Protein AF-A0A6P7H856-F1 (afdb_monomer)

pLDDT: mean 77.01, std 14.19, range [43.59, 94.56]

Solvent-accessible surface area (backbone atoms only — not comparable to full-atom values): 6295 Å² total; per-residue (Å²): 134,87,60,74,32,75,46,77,75,47,101,43,32,33,42,37,33,73,54,85,74,89,68,65,70,53,96,90,39,67,83,61,91,71,96,64,56,76,42,80,40,78,39,60,65,75,58,56,65,73,58,55,51,56,57,42,51,58,44,44,74,73,66,29,34,31,41,38,34,54,42,57,60,74,77,72,75,56,78,91,76,77,84,68,73,68,64,68,55,60,62,61,58,60,66,75,74,74,120

Organism: NCBI:txid50390

Foldseek 3Di:
DFDWDWDDLDPFKIKIASDDDPFDQDPNDTPDDDPFAEAEAEDPAPPDPVVSVVVQVVVNVVRYIYIYGHDHPVVVPDDPDDDPPPVVVVVVVVVVVPD

Structure (mmCIF, N/CA/C/O backbone):
data_AF-A0A6P7H856-F1
#
_entry.id   AF-A0A6P7H856-F1
#
loop_
_atom_site.group_PDB
_atom_site.id
_atom_site.type_symbol
_atom_site.label_atom_id
_atom_site.label_alt_id
_atom_site.label_comp_id
_atom_site.label_asym_id
_atom_site.label_entity_id
_atom_site.label_seq_id
_atom_site.pdbx_PDB_ins_code
_atom_site.Cartn_x
_atom_site.Cartn_y
_atom_site.Cartn_z
_atom_site.occupancy
_atom_site.B_iso_or_equiv
_atom_site.auth_seq_id
_atom_site.auth_comp_id
_atom_site.auth_asym_id
_atom_site.auth_atom_id
_atom_site.pdbx_PDB_model_num
ATOM 1 N N . MET A 1 1 ? -12.313 19.592 4.265 1.00 47.06 1 MET A N 1
ATOM 2 C CA . MET A 1 1 ? -10.917 19.145 4.058 1.00 47.06 1 MET A CA 1
ATOM 3 C C . MET A 1 1 ? -10.866 17.664 4.421 1.00 47.06 1 MET A C 1
ATOM 5 O O . MET A 1 1 ? -11.213 17.342 5.548 1.00 47.06 1 MET A O 1
ATOM 9 N N . ARG A 1 2 ? -10.612 16.753 3.469 1.00 57.56 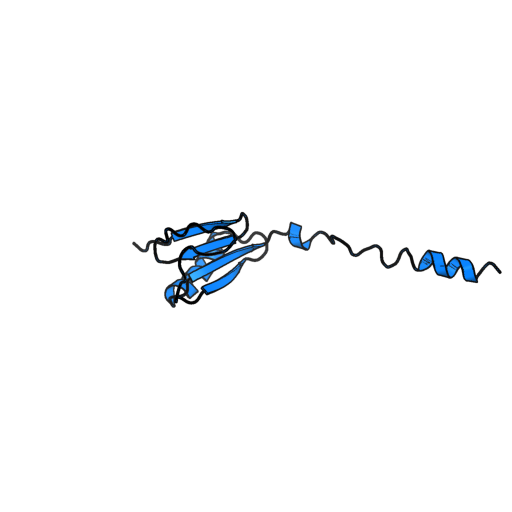2 ARG A N 1
ATOM 10 C CA . ARG A 1 2 ? -10.543 15.304 3.760 1.00 57.56 2 ARG A CA 1
ATOM 11 C C . ARG A 1 2 ? -9.192 14.987 4.405 1.00 57.56 2 ARG A C 1
ATOM 13 O O . ARG A 1 2 ? -8.170 15.431 3.892 1.00 57.56 2 ARG A O 1
ATOM 20 N N . PHE A 1 3 ? -9.198 14.235 5.503 1.00 69.56 3 PHE A N 1
ATOM 21 C CA . PHE A 1 3 ? -7.982 13.758 6.158 1.00 69.56 3 PHE A CA 1
ATOM 22 C C . PHE A 1 3 ? -7.655 12.359 5.636 1.00 69.56 3 PHE A C 1
ATOM 24 O O . PHE A 1 3 ? -8.371 11.412 5.928 1.00 69.56 3 PHE A O 1
ATOM 31 N N . ILE A 1 4 ? -6.586 12.238 4.851 1.00 81.69 4 ILE A N 1
ATOM 32 C CA . ILE A 1 4 ? -6.001 10.939 4.507 1.00 81.69 4 ILE A CA 1
ATOM 33 C C . ILE A 1 4 ? -4.882 10.690 5.511 1.00 81.69 4 ILE A C 1
ATOM 35 O O . ILE A 1 4 ? -3.978 11.518 5.648 1.00 81.69 4 ILE A O 1
ATOM 39 N N . SER A 1 5 ? -4.949 9.569 6.221 1.00 87.56 5 SER A N 1
ATOM 40 C CA . SER A 1 5 ? -3.854 9.100 7.058 1.00 87.56 5 SER A CA 1
ATOM 41 C C . SER A 1 5 ? -3.005 8.099 6.283 1.00 87.56 5 SER A C 1
ATOM 43 O O . SER A 1 5 ? -3.490 7.336 5.444 1.00 87.56 5 SER A O 1
ATOM 45 N N . THR A 1 6 ? -1.700 8.134 6.524 1.00 88.38 6 THR A N 1
ATOM 46 C CA . THR A 1 6 ? -0.762 7.170 5.955 1.00 88.38 6 THR A CA 1
ATOM 47 C C . THR A 1 6 ? 0.168 6.699 7.054 1.00 88.38 6 THR A C 1
ATOM 49 O O . THR A 1 6 ? 0.766 7.516 7.752 1.00 8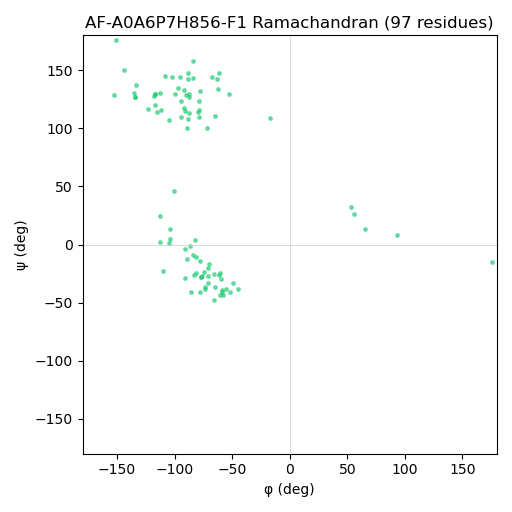8.38 6 THR A O 1
ATOM 52 N N . ILE A 1 7 ? 0.263 5.383 7.205 1.00 88.62 7 ILE A N 1
ATOM 53 C CA . ILE A 1 7 ? 1.123 4.713 8.177 1.00 88.62 7 ILE A CA 1
ATOM 54 C C . ILE A 1 7 ? 2.134 3.895 7.384 1.00 88.62 7 ILE A C 1
ATOM 56 O O . ILE A 1 7 ? 1.757 3.021 6.604 1.00 88.62 7 ILE A O 1
ATOM 60 N N . GLU A 1 8 ? 3.421 4.181 7.555 1.00 87.75 8 GLU A N 1
ATOM 61 C CA . GLU A 1 8 ? 4.480 3.361 6.970 1.00 87.75 8 GLU A CA 1
ATOM 62 C C . GLU A 1 8 ? 4.662 2.106 7.833 1.00 87.75 8 GLU A C 1
ATOM 64 O O . GLU A 1 8 ? 4.997 2.190 9.011 1.00 87.75 8 GLU A O 1
ATOM 69 N N . VAL A 1 9 ? 4.385 0.941 7.245 1.00 86.19 9 VAL A N 1
ATOM 70 C CA . VAL A 1 9 ? 4.520 -0.370 7.900 1.00 86.19 9 VAL A CA 1
ATOM 71 C C . VAL A 1 9 ? 5.953 -0.878 7.761 1.00 86.19 9 VAL A C 1
ATOM 73 O O . VAL A 1 9 ? 6.532 -1.427 8.692 1.00 86.19 9 VAL A O 1
ATOM 76 N N . SER A 1 10 ? 6.536 -0.688 6.578 1.00 85.12 10 SER A N 1
ATOM 77 C CA . SER A 1 10 ? 7.941 -0.957 6.284 1.00 85.12 10 SER A CA 1
ATOM 78 C C . SER A 1 10 ? 8.425 -0.010 5.186 1.00 85.12 10 SER A C 1
ATOM 80 O O . SER A 1 10 ? 7.634 0.719 4.590 1.00 85.12 10 SER A O 1
ATOM 82 N N . LYS A 1 11 ? 9.720 -0.063 4.847 1.00 83.44 11 LYS A N 1
ATOM 83 C CA . LYS A 1 11 ? 10.316 0.748 3.767 1.00 83.44 11 LYS A CA 1
ATOM 84 C C . LYS A 1 11 ? 9.531 0.679 2.447 1.00 83.44 11 LYS A C 1
ATOM 86 O O . LYS A 1 11 ? 9.486 1.654 1.701 1.00 83.44 11 LYS A O 1
ATOM 91 N N . ASN A 1 12 ? 8.923 -0.473 2.169 1.00 86.75 12 ASN A N 1
ATOM 92 C CA . ASN A 1 12 ? 8.240 -0.761 0.913 1.00 86.75 12 ASN A CA 1
ATOM 93 C C . ASN A 1 12 ? 6.721 -0.914 1.080 1.00 86.75 12 ASN A C 1
ATOM 95 O O . ASN A 1 12 ? 6.051 -1.222 0.102 1.00 86.75 12 ASN A O 1
ATOM 99 N N . ILE A 1 13 ? 6.165 -0.739 2.284 1.00 89.56 13 ILE A N 1
ATOM 100 C CA . ILE A 1 13 ? 4.749 -1.009 2.570 1.00 89.56 13 ILE A CA 1
ATOM 101 C C . ILE A 1 13 ? 4.156 0.150 3.372 1.00 89.56 13 ILE A C 1
ATOM 103 O O . ILE A 1 13 ? 4.662 0.506 4.435 1.00 89.56 13 ILE A O 1
ATOM 107 N N . SER A 1 14 ? 3.050 0.709 2.889 1.00 90.75 14 SER A N 1
ATOM 108 C CA . SER A 1 14 ? 2.332 1.813 3.532 1.00 90.75 14 SER A CA 1
ATOM 109 C C . SER A 1 14 ? 0.829 1.556 3.542 1.00 90.75 14 SER A C 1
ATOM 111 O O . SER A 1 14 ? 0.254 1.274 2.492 1.00 90.75 14 SER A O 1
ATOM 113 N N . LEU A 1 15 ? 0.190 1.710 4.697 1.00 90.94 15 LEU A N 1
ATOM 114 C CA . LEU A 1 15 ? -1.260 1.657 4.851 1.00 90.94 15 LEU A CA 1
ATOM 115 C C . LEU A 1 15 ? -1.850 3.060 4.679 1.00 90.94 15 LEU A C 1
ATOM 117 O O . LEU A 1 15 ? -1.416 4.000 5.343 1.00 90.94 15 LEU A O 1
ATOM 121 N N . ILE A 1 16 ? -2.848 3.194 3.813 1.00 91.88 16 ILE A N 1
ATOM 122 C CA . ILE A 1 16 ? -3.549 4.440 3.506 1.00 91.88 16 ILE A CA 1
ATOM 123 C C . ILE A 1 16 ? -5.014 4.277 3.921 1.00 91.88 16 ILE A C 1
ATOM 125 O O . ILE A 1 16 ? -5.655 3.289 3.558 1.00 91.88 16 ILE A O 1
ATOM 129 N N . SER A 1 17 ? -5.532 5.244 4.681 1.00 90.38 17 SER A N 1
ATOM 130 C CA . SER A 1 17 ? -6.878 5.207 5.266 1.00 90.38 17 SER A CA 1
ATOM 131 C C . SER A 1 17 ? -7.519 6.599 5.287 1.00 90.38 17 SER A C 1
ATOM 133 O O . SER A 1 17 ? -6.831 7.612 5.424 1.00 90.38 17 SER A O 1
ATOM 135 N N . ASN A 1 18 ? -8.851 6.654 5.195 1.00 89.19 18 ASN A N 1
ATOM 136 C CA . ASN A 1 18 ? -9.642 7.887 5.363 1.00 89.19 18 ASN A CA 1
ATOM 137 C C . ASN A 1 18 ? -9.832 8.289 6.833 1.00 89.19 18 ASN A C 1
ATOM 139 O O . ASN A 1 18 ? -10.261 9.400 7.137 1.00 89.19 18 ASN A O 1
ATOM 143 N N . GLU A 1 19 ? -9.535 7.378 7.749 1.00 85.94 19 GLU A N 1
ATOM 144 C CA . GLU A 1 19 ? -9.612 7.602 9.186 1.00 85.94 19 GLU A CA 1
ATOM 145 C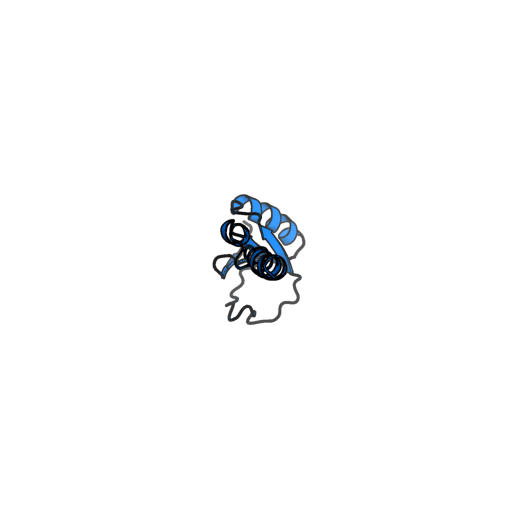 C . GLU A 1 19 ? -8.203 7.690 9.753 1.00 85.94 19 GLU A C 1
ATOM 147 O O . GLU A 1 19 ? -7.292 6.992 9.290 1.00 85.94 19 GLU A O 1
ATOM 152 N N . LYS A 1 20 ? -8.012 8.533 10.771 1.00 77.62 20 LYS A N 1
ATOM 153 C CA . LYS A 1 20 ? -6.750 8.588 11.504 1.00 77.62 20 LYS A CA 1
ATOM 154 C C . LYS A 1 20 ? -6.635 7.332 12.356 1.00 77.62 20 LYS A C 1
ATOM 156 O O . LYS A 1 20 ? -7.221 7.244 13.428 1.00 77.62 20 LYS A O 1
ATOM 161 N N . LYS A 1 21 ? -5.859 6.374 11.870 1.00 72.88 21 L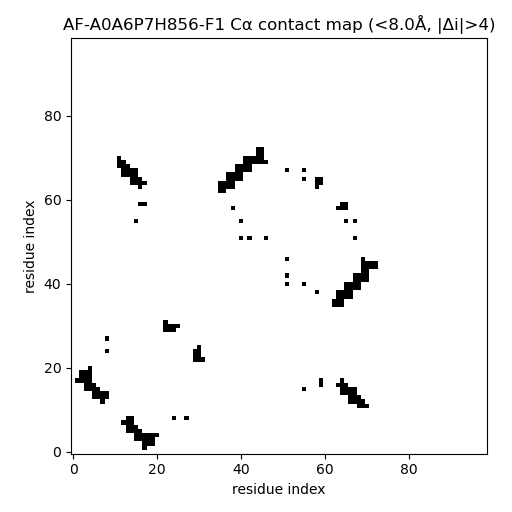YS A N 1
ATOM 162 C CA . LYS A 1 21 ? -5.574 5.153 12.606 1.00 72.88 21 LYS A CA 1
ATOM 163 C C . LYS A 1 21 ? -4.371 5.355 13.508 1.00 72.88 21 LYS A C 1
ATOM 165 O O . LYS A 1 21 ? -3.328 5.820 13.058 1.00 72.88 21 LYS A O 1
ATOM 170 N N . ASN A 1 22 ? -4.520 5.004 14.778 1.00 66.50 22 ASN A N 1
ATOM 171 C CA . ASN A 1 22 ? -3.415 4.938 15.731 1.00 66.50 22 ASN A CA 1
ATOM 172 C C . ASN A 1 22 ? -2.975 3.476 15.898 1.00 66.50 22 ASN A C 1
ATOM 174 O O . ASN A 1 22 ? -2.854 2.957 17.000 1.00 66.50 22 ASN A O 1
ATOM 178 N N . CYS A 1 23 ? -2.832 2.776 14.771 1.00 63.94 23 CYS A N 1
ATOM 179 C CA . CYS A 1 23 ? -2.465 1.369 14.761 1.00 63.94 23 CYS A CA 1
ATOM 180 C C . CYS A 1 23 ? -0.943 1.277 14.771 1.00 63.94 23 CYS A C 1
ATOM 182 O O . CYS A 1 23 ? -0.282 1.652 13.799 1.00 63.94 23 CYS A O 1
ATOM 184 N N . LYS A 1 24 ? -0.383 0.767 15.865 1.00 66.44 24 LYS A N 1
ATOM 185 C CA . LYS A 1 24 ? 1.016 0.356 15.892 1.00 66.44 24 LYS A CA 1
ATOM 186 C C . LYS A 1 24 ? 1.095 -1.009 15.216 1.00 66.44 24 LYS A C 1
ATOM 188 O O . LYS A 1 24 ? 0.588 -1.983 15.759 1.00 66.44 24 LYS A O 1
ATOM 193 N N . VAL A 1 25 ? 1.689 -1.070 14.027 1.00 68.38 25 VAL A N 1
ATOM 194 C CA . VAL A 1 25 ? 1.914 -2.351 13.348 1.00 68.38 25 VAL A CA 1
ATOM 195 C C . VAL A 1 25 ? 3.143 -3.003 13.968 1.00 68.38 25 VAL A C 1
ATOM 197 O O . VAL A 1 25 ? 4.248 -2.469 13.871 1.00 68.38 25 VAL A O 1
ATOM 200 N N . ILE A 1 26 ? 2.942 -4.131 14.643 1.00 71.06 26 ILE A N 1
ATOM 201 C CA . ILE A 1 26 ? 4.009 -4.948 15.231 1.00 71.06 26 ILE A CA 1
ATOM 202 C C . ILE A 1 26 ? 3.934 -6.295 14.520 1.00 71.06 26 ILE A C 1
ATOM 204 O O . ILE A 1 26 ? 2.860 -6.870 14.427 1.00 71.06 26 ILE A O 1
ATOM 208 N N . ASN A 1 27 ? 5.047 -6.781 13.966 1.00 74.81 27 ASN A N 1
ATOM 209 C CA . ASN A 1 27 ? 5.106 -8.082 13.281 1.00 74.81 27 ASN A CA 1
ATOM 210 C C . ASN A 1 27 ? 4.053 -8.291 12.166 1.00 74.81 27 ASN A C 1
ATOM 212 O O . ASN A 1 27 ? 3.629 -9.414 11.935 1.00 74.81 27 ASN A O 1
ATOM 216 N N . PHE A 1 28 ? 3.654 -7.228 11.454 1.00 72.69 28 PHE A N 1
ATOM 217 C CA . PHE A 1 28 ? 2.587 -7.246 10.432 1.00 72.69 28 PHE A CA 1
ATOM 218 C C . PHE A 1 28 ? 1.172 -7.548 10.951 1.00 72.69 28 PHE A C 1
ATOM 220 O O . PHE A 1 28 ? 0.259 -7.741 10.152 1.00 72.69 28 PHE A O 1
ATOM 227 N N . GLU A 1 29 ? 0.965 -7.491 12.263 1.00 74.06 29 GLU A N 1
ATOM 228 C CA . GLU A 1 29 ? -0.346 -7.606 12.893 1.00 74.06 29 GLU A CA 1
ATOM 229 C C . GLU A 1 29 ? -0.862 -6.225 13.318 1.00 74.06 29 GLU A C 1
ATOM 231 O O . GLU A 1 29 ? -0.099 -5.337 13.724 1.00 74.06 29 GLU A O 1
ATOM 236 N N . LEU A 1 30 ? -2.177 -6.026 13.193 1.00 72.81 30 LEU A N 1
ATOM 237 C CA . LEU A 1 30 ? -2.855 -4.872 13.775 1.00 72.81 30 LEU A CA 1
ATOM 238 C C . LEU A 1 30 ? -3.174 -5.179 15.241 1.00 72.81 30 LEU A C 1
ATOM 240 O O . LEU A 1 30 ? -3.556 -6.294 15.576 1.00 72.81 30 LEU A O 1
ATOM 244 N N . SER A 1 31 ? -3.066 -4.166 16.102 1.00 73.69 31 SER A N 1
ATOM 245 C CA . SER A 1 31 ? -3.419 -4.278 17.523 1.00 73.69 31 SER A CA 1
ATOM 246 C C . SER A 1 31 ? -4.890 -4.628 17.756 1.00 73.69 31 SER A C 1
ATOM 248 O O . SER A 1 31 ? -5.228 -5.195 18.788 1.00 73.69 31 SER A O 1
ATOM 250 N N . GLU A 1 32 ? -5.755 -4.271 16.808 1.00 78.44 32 GLU A N 1
ATOM 251 C CA . GLU A 1 32 ? -7.189 -4.527 16.854 1.00 78.44 32 GLU A CA 1
ATOM 252 C C . GLU A 1 32 ? -7.644 -5.099 15.505 1.00 78.44 32 GLU A C 1
ATOM 254 O O . GLU A 1 32 ? -7.209 -4.600 14.456 1.00 78.44 32 GLU A O 1
ATOM 259 N N . PRO A 1 33 ? -8.504 -6.134 15.507 1.00 75.56 33 PRO A N 1
ATOM 260 C CA . PRO A 1 33 ? -9.093 -6.650 14.283 1.00 75.56 33 PRO A CA 1
ATOM 261 C C . PRO A 1 33 ? -9.962 -5.572 13.637 1.00 75.56 33 PRO A C 1
ATOM 263 O O . PRO A 1 33 ? -10.641 -4.799 14.313 1.00 75.56 33 PRO A O 1
ATOM 266 N N . GLN A 1 34 ? -9.931 -5.516 12.310 1.00 79.44 34 GLN A N 1
ATOM 267 C CA . GLN A 1 34 ? -10.750 -4.589 11.549 1.00 79.44 34 GLN A CA 1
ATOM 268 C C . GLN A 1 34 ? -11.735 -5.320 10.656 1.00 79.44 34 GLN A C 1
ATOM 270 O O . GLN A 1 34 ? -11.335 -6.118 9.815 1.00 79.44 34 GLN A O 1
ATOM 275 N N . ASP A 1 35 ? -13.000 -4.921 10.755 1.00 84.19 35 ASP A N 1
ATOM 276 C CA . ASP A 1 35 ? -14.086 -5.428 9.908 1.00 84.19 35 ASP A CA 1
ATOM 277 C C . ASP A 1 35 ? -14.155 -4.736 8.536 1.00 84.19 35 ASP A C 1
ATOM 279 O O . ASP A 1 35 ? -15.060 -4.984 7.738 1.00 84.19 35 ASP A O 1
ATOM 283 N N . LYS A 1 36 ? -13.204 -3.842 8.240 1.00 85.62 36 LYS A N 1
ATOM 284 C CA . LYS A 1 36 ? -13.175 -3.090 6.986 1.00 85.62 36 LYS A CA 1
ATOM 285 C C . LYS A 1 36 ? -12.349 -3.830 5.930 1.00 85.62 36 LYS A C 1
ATOM 287 O O . LYS A 1 36 ? -11.227 -4.245 6.225 1.00 85.62 36 LYS A O 1
ATOM 292 N N . PRO A 1 37 ? -12.844 -3.969 4.689 1.00 90.88 37 PRO A N 1
ATOM 293 C CA . PRO A 1 37 ? -12.102 -4.667 3.651 1.00 90.88 37 PRO A CA 1
ATOM 294 C C . PRO A 1 37 ? -10.833 -3.898 3.243 1.00 90.88 37 PRO A C 1
ATOM 296 O O . PRO A 1 37 ? -10.809 -2.663 3.185 1.00 90.88 37 PRO A O 1
ATOM 299 N N . LEU A 1 38 ? -9.777 -4.653 2.933 1.00 91.31 38 LEU A N 1
ATOM 300 C CA . LEU A 1 38 ? -8.449 -4.140 2.596 1.00 91.31 38 LEU A CA 1
ATOM 301 C C . LEU A 1 38 ? -8.111 -4.428 1.130 1.00 91.31 38 LEU A C 1
ATOM 303 O O . LEU A 1 38 ? -8.193 -5.565 0.671 1.00 91.31 38 LEU A O 1
ATOM 307 N N . VAL A 1 39 ? -7.669 -3.403 0.408 1.00 94.56 39 VAL A N 1
ATOM 308 C CA . VAL A 1 39 ? -7.153 -3.507 -0.959 1.00 94.56 39 VAL A CA 1
ATOM 309 C C . VAL A 1 39 ? -5.632 -3.510 -0.928 1.00 94.56 39 VAL A C 1
ATOM 311 O O . VAL A 1 39 ? -5.012 -2.614 -0.359 1.00 94.56 39 VAL A O 1
ATOM 314 N N . VAL A 1 40 ? -5.018 -4.484 -1.596 1.00 93.88 40 VAL A N 1
ATOM 315 C CA . VAL A 1 40 ? -3.569 -4.506 -1.817 1.00 93.88 40 VAL A CA 1
ATOM 316 C C . VAL A 1 40 ? -3.258 -3.810 -3.138 1.00 93.88 40 VAL A C 1
ATOM 318 O O . VAL A 1 40 ? -3.639 -4.285 -4.207 1.00 93.88 40 VAL A O 1
ATOM 321 N N . LEU A 1 41 ? -2.556 -2.681 -3.069 1.00 93.31 41 LEU A N 1
ATOM 322 C CA . LEU A 1 41 ? -2.128 -1.913 -4.234 1.00 93.31 41 LEU A CA 1
ATOM 323 C C . LEU A 1 41 ? -0.634 -2.126 -4.470 1.00 93.31 41 LEU A C 1
ATOM 325 O O . LEU A 1 41 ? 0.201 -1.596 -3.742 1.00 93.31 41 LEU A O 1
ATOM 329 N N . ILE A 1 42 ? -0.288 -2.879 -5.509 1.00 90.38 42 ILE A N 1
ATOM 330 C CA . ILE A 1 42 ? 1.109 -3.091 -5.892 1.00 90.38 42 ILE A CA 1
ATOM 331 C C . ILE A 1 42 ? 1.515 -1.978 -6.856 1.00 90.38 42 ILE A C 1
ATOM 333 O O . ILE A 1 42 ? 1.090 -1.932 -8.010 1.00 90.38 42 ILE A O 1
ATOM 337 N N . SER A 1 43 ? 2.338 -1.059 -6.366 1.00 87.94 43 SER A N 1
ATOM 338 C CA . SER A 1 43 ? 2.902 0.023 -7.160 1.00 87.94 43 SER A CA 1
ATOM 339 C C . SER A 1 43 ? 4.067 -0.497 -7.999 1.00 87.94 43 SER A C 1
ATOM 341 O O . SER A 1 43 ? 5.045 -1.034 -7.473 1.00 87.94 43 SER A O 1
ATOM 343 N N . TRP A 1 44 ? 3.963 -0.311 -9.317 1.00 79.31 44 TRP A N 1
ATOM 344 C CA . TRP A 1 44 ? 5.013 -0.692 -10.258 1.00 79.31 44 TRP A CA 1
ATOM 345 C C . TRP A 1 44 ? 6.309 0.076 -9.981 1.00 79.31 44 TRP A C 1
ATOM 347 O O . TRP A 1 44 ? 6.277 1.224 -9.548 1.00 79.31 44 TRP A O 1
ATOM 357 N N . LEU A 1 45 ? 7.437 -0.576 -10.240 1.00 75.69 45 LEU A N 1
ATOM 358 C CA . LEU A 1 45 ? 8.816 -0.097 -10.112 1.00 75.69 45 LEU A CA 1
ATOM 359 C C . LEU A 1 45 ? 8.999 1.428 -10.015 1.00 75.69 45 LEU A C 1
ATOM 361 O O . LEU A 1 45 ? 8.862 2.142 -11.006 1.00 75.69 45 LEU A O 1
ATOM 365 N N . LEU A 1 46 ? 9.370 1.919 -8.824 1.00 73.75 46 LEU A N 1
ATOM 366 C CA . LEU A 1 46 ? 9.629 3.349 -8.559 1.00 73.75 46 LEU A CA 1
ATOM 367 C C . LEU A 1 46 ? 8.462 4.291 -8.917 1.00 73.75 46 LEU A C 1
ATOM 369 O O . LEU A 1 46 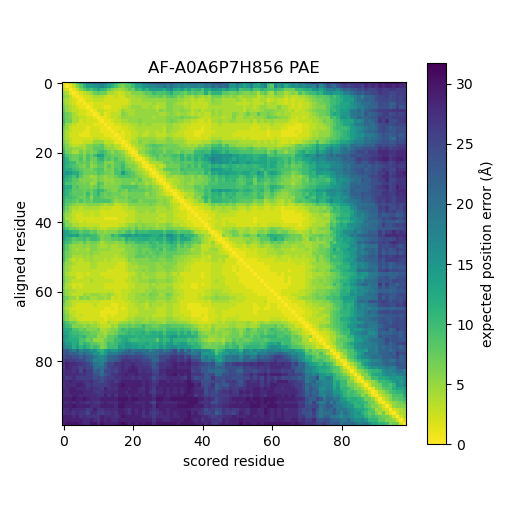? 8.681 5.477 -9.189 1.00 73.75 46 LEU A O 1
ATOM 373 N N . ALA A 1 47 ? 7.218 3.804 -8.903 1.00 80.38 47 ALA A N 1
ATOM 374 C CA . ALA A 1 47 ? 6.054 4.650 -9.120 1.00 80.38 47 ALA A CA 1
ATOM 375 C C . ALA A 1 47 ? 6.089 5.855 -8.172 1.00 80.38 47 ALA A C 1
ATOM 377 O O . ALA A 1 47 ? 6.269 5.739 -6.956 1.00 80.38 47 ALA A O 1
ATOM 378 N N . LYS A 1 48 ? 5.908 7.050 -8.742 1.00 83.44 48 LYS A N 1
ATOM 379 C CA . LYS A 1 48 ? 5.833 8.272 -7.939 1.00 83.44 48 LYS A CA 1
ATOM 380 C C . LYS A 1 48 ? 4.630 8.168 -7.007 1.00 83.44 48 LYS A C 1
ATOM 382 O O . LYS A 1 48 ? 3.521 7.912 -7.478 1.00 83.44 48 LYS A O 1
ATOM 387 N N . LYS A 1 49 ? 4.827 8.509 -5.726 1.00 82.44 49 LYS A N 1
ATOM 388 C CA . LYS A 1 49 ? 3.781 8.502 -4.684 1.00 82.44 49 LYS A CA 1
ATOM 389 C C . LYS A 1 49 ? 2.463 9.147 -5.157 1.00 82.44 49 LYS A C 1
ATOM 391 O O . LYS A 1 49 ? 1.394 8.618 -4.884 1.00 82.44 49 LYS A O 1
ATOM 396 N N . LYS A 1 50 ? 2.526 10.238 -5.940 1.00 85.25 50 LYS A N 1
ATOM 397 C CA . LYS A 1 50 ? 1.353 10.929 -6.523 1.00 85.25 50 LYS A CA 1
ATOM 398 C C . LYS A 1 50 ? 0.405 9.993 -7.290 1.00 85.25 50 LYS A C 1
ATOM 400 O O . LYS A 1 50 ? -0.807 10.156 -7.195 1.00 85.25 50 LYS A O 1
ATOM 405 N N . TYR A 1 51 ? 0.937 9.042 -8.057 1.00 86.25 51 TYR A N 1
ATOM 406 C CA . TYR A 1 51 ? 0.116 8.121 -8.843 1.00 86.25 51 TYR A CA 1
ATOM 407 C C . TYR A 1 51 ? -0.476 7.018 -7.969 1.00 86.25 51 TYR A C 1
ATOM 409 O O . TYR A 1 51 ? -1.666 6.744 -8.091 1.00 86.25 51 TYR A O 1
ATOM 417 N N . SER A 1 52 ? 0.297 6.471 -7.028 1.00 85.88 52 SER A N 1
ATOM 418 C CA . SER A 1 52 ? -0.200 5.494 -6.052 1.00 85.88 52 SER A CA 1
ATOM 419 C C . SER A 1 52 ? -1.362 6.062 -5.231 1.00 85.88 52 SER A C 1
ATOM 421 O O . SER A 1 52 ? -2.394 5.412 -5.106 1.00 85.88 52 SER A O 1
ATOM 423 N N . TYR A 1 53 ? -1.262 7.317 -4.770 1.00 89.06 53 TYR A N 1
ATOM 424 C CA . TYR A 1 53 ? -2.355 7.980 -4.046 1.00 89.06 53 TYR A CA 1
ATOM 425 C C . TYR A 1 53 ? -3.600 8.207 -4.906 1.00 89.06 53 TYR A C 1
ATOM 427 O O . TYR A 1 53 ? -4.709 8.068 -4.402 1.00 89.06 53 TYR A O 1
ATOM 435 N N . LYS A 1 54 ? -3.444 8.518 -6.200 1.00 90.88 54 LYS A N 1
ATOM 436 C CA . LYS A 1 54 ? -4.589 8.680 -7.110 1.00 90.88 54 LYS A CA 1
ATOM 437 C C . LYS A 1 54 ? -5.400 7.387 -7.220 1.00 90.88 54 LYS A C 1
ATOM 439 O O . LYS A 1 54 ? -6.624 7.442 -7.197 1.00 90.88 54 LYS A O 1
ATOM 444 N N . TYR A 1 55 ? -4.726 6.244 -7.345 1.00 90.81 55 TYR A N 1
ATOM 445 C CA . TYR A 1 55 ? -5.400 4.946 -7.404 1.00 90.81 55 TYR A CA 1
ATOM 446 C C . TYR A 1 55 ? -5.941 4.522 -6.038 1.00 90.81 55 TYR A C 1
ATOM 448 O O . TYR A 1 55 ? -7.063 4.031 -5.967 1.00 90.81 55 TYR A O 1
ATOM 456 N N . ALA A 1 56 ? -5.209 4.786 -4.953 1.00 92.44 56 ALA A N 1
ATOM 457 C CA . ALA A 1 56 ? -5.694 4.534 -3.600 1.00 92.44 56 ALA A CA 1
ATOM 458 C C . ALA A 1 56 ? -6.991 5.309 -3.296 1.00 92.44 56 ALA A C 1
ATOM 460 O O . ALA A 1 56 ? -7.921 4.744 -2.733 1.00 92.44 56 ALA A O 1
ATOM 461 N N . ASP A 1 57 ? -7.097 6.566 -3.737 1.00 92.69 57 ASP A N 1
ATOM 462 C CA . ASP A 1 57 ? -8.283 7.415 -3.542 1.00 92.69 57 ASP A CA 1
ATOM 463 C C . ASP A 1 57 ? -9.563 6.823 -4.162 1.00 92.69 57 ASP A C 1
ATOM 465 O O . ASP A 1 57 ? -10.658 7.028 -3.642 1.00 92.69 57 ASP A O 1
ATOM 469 N N . ILE A 1 58 ? -9.450 6.043 -5.241 1.00 93.44 58 ILE A N 1
ATOM 470 C CA . ILE A 1 58 ? -10.603 5.364 -5.854 1.00 93.44 58 ILE A CA 1
ATOM 471 C C . ILE A 1 58 ? -11.179 4.319 -4.888 1.00 93.44 58 ILE A C 1
ATOM 473 O O . ILE A 1 58 ? -12.385 4.313 -4.645 1.00 93.44 58 ILE A O 1
ATOM 477 N N . TYR A 1 59 ? -10.321 3.490 -4.294 1.00 93.06 59 TYR A N 1
ATOM 478 C CA . TYR A 1 59 ? -10.730 2.435 -3.361 1.00 93.06 59 TYR A CA 1
ATOM 479 C C . TYR A 1 59 ? -11.147 2.994 -1.997 1.00 93.06 59 TYR A C 1
ATOM 481 O O . TYR A 1 59 ? -12.140 2.554 -1.417 1.00 93.06 59 TYR A O 1
ATOM 489 N N . LEU A 1 60 ? -10.471 4.046 -1.530 1.00 92.81 60 LEU A N 1
ATOM 490 C CA . LEU A 1 60 ? -10.851 4.769 -0.315 1.00 92.81 60 LEU A CA 1
ATOM 491 C C . LEU A 1 60 ? -12.269 5.346 -0.407 1.00 92.81 60 LEU A C 1
ATOM 493 O O . LEU A 1 60 ? -13.014 5.317 0.572 1.00 92.81 60 LEU A O 1
ATOM 497 N N . LYS A 1 61 ? -12.674 5.860 -1.578 1.00 91.75 61 LYS A N 1
ATOM 498 C CA . LYS A 1 61 ? -14.043 6.368 -1.805 1.00 91.75 61 LYS A CA 1
ATOM 499 C C . LYS A 1 61 ? -15.110 5.282 -1.739 1.00 91.75 61 LYS A C 1
ATOM 501 O O . LYS A 1 61 ? -16.258 5.599 -1.451 1.00 91.75 61 LYS A O 1
ATOM 506 N N . GLN A 1 62 ? -14.735 4.038 -2.004 1.00 92.12 62 GLN A N 1
ATOM 507 C CA . GLN A 1 62 ? -15.622 2.883 -1.921 1.00 92.12 62 GLN A CA 1
ATOM 508 C C . GLN A 1 62 ? -15.673 2.279 -0.506 1.00 92.12 62 GLN A C 1
ATOM 510 O O . GLN A 1 62 ? -16.416 1.331 -0.281 1.00 92.12 62 GLN A O 1
ATOM 515 N N . GLY A 1 63 ? -14.916 2.831 0.451 1.00 90.19 63 GLY A N 1
ATOM 516 C CA . GLY A 1 63 ? -14.898 2.374 1.842 1.00 90.19 63 GLY A CA 1
ATOM 517 C C . GLY A 1 63 ? -13.815 1.343 2.161 1.00 90.19 63 GLY A C 1
ATOM 518 O O . GLY A 1 63 ? -13.798 0.825 3.273 1.00 90.19 63 GLY A O 1
ATOM 519 N N . PHE A 1 64 ? -12.894 1.065 1.236 1.00 92.88 64 PHE A N 1
ATOM 520 C CA . PHE A 1 64 ? -11.766 0.163 1.475 1.00 92.88 64 PHE A CA 1
ATOM 521 C C . PHE A 1 64 ? -10.575 0.918 2.051 1.00 92.88 64 PHE A C 1
ATOM 523 O O . PHE A 1 64 ? -10.324 2.059 1.664 1.00 92.88 64 PHE A O 1
ATOM 530 N N . ASP A 1 65 ? -9.786 0.268 2.903 1.00 91.88 65 ASP A N 1
ATOM 531 C CA . ASP A 1 65 ? -8.418 0.734 3.147 1.00 91.88 65 ASP A CA 1
ATOM 532 C C . ASP A 1 65 ? -7.464 0.200 2.094 1.00 91.88 65 ASP A C 1
ATOM 534 O O . ASP A 1 65 ? -7.728 -0.819 1.457 1.00 91.88 65 ASP A O 1
ATOM 538 N N . VAL A 1 66 ? -6.331 0.876 1.921 1.00 93.62 66 VAL A N 1
ATOM 539 C CA . VAL A 1 66 ? -5.369 0.522 0.878 1.00 93.62 66 VAL A CA 1
ATOM 540 C C . VAL A 1 66 ? -4.005 0.241 1.488 1.00 93.62 66 VAL A C 1
ATOM 542 O O . VAL A 1 66 ? -3.356 1.136 2.025 1.00 93.62 66 VAL A O 1
ATOM 545 N N . LEU A 1 67 ? -3.536 -0.996 1.356 1.00 92.50 67 LEU A N 1
ATOM 546 C CA . LEU A 1 67 ? -2.157 -1.382 1.619 1.00 92.50 67 LEU A CA 1
ATOM 547 C C . LEU A 1 67 ? -1.344 -1.209 0.336 1.00 92.50 67 LEU A C 1
ATOM 549 O O . LEU A 1 67 ? -1.392 -2.042 -0.567 1.00 92.50 67 LEU A O 1
ATOM 553 N N . ASN A 1 68 ? -0.598 -0.116 0.243 1.00 92.69 68 ASN A N 1
ATOM 554 C CA . ASN A 1 68 ? 0.264 0.151 -0.896 1.00 92.69 68 ASN A CA 1
ATOM 555 C C . ASN A 1 68 ? 1.651 -0.481 -0.706 1.00 92.69 68 ASN A C 1
ATOM 557 O O . ASN A 1 68 ? 2.330 -0.215 0.287 1.00 92.69 68 ASN A O 1
ATOM 561 N N . ILE A 1 69 ? 2.078 -1.270 -1.689 1.00 91.25 69 ILE A N 1
ATOM 562 C CA . ILE A 1 69 ? 3.371 -1.951 -1.742 1.00 91.25 69 ILE A CA 1
ATOM 563 C C . ILE A 1 69 ? 4.194 -1.320 -2.864 1.00 91.25 69 ILE A C 1
ATOM 565 O O . ILE A 1 69 ? 3.840 -1.422 -4.035 1.00 91.25 69 ILE A O 1
ATOM 569 N N . ASN A 1 70 ? 5.304 -0.677 -2.518 1.00 87.81 70 ASN A N 1
ATOM 570 C CA . ASN A 1 70 ? 6.257 -0.136 -3.478 1.00 87.81 70 ASN A CA 1
ATOM 571 C C . ASN A 1 70 ? 7.326 -1.181 -3.767 1.00 87.81 70 ASN A C 1
ATOM 573 O O . ASN A 1 70 ? 8.089 -1.548 -2.873 1.00 87.81 70 ASN A O 1
ATOM 577 N N . VAL A 1 71 ? 7.417 -1.626 -5.017 1.00 81.50 71 VAL A N 1
ATOM 578 C CA . VAL A 1 71 ? 8.456 -2.580 -5.402 1.00 81.50 71 VAL A CA 1
ATOM 579 C C . VAL A 1 71 ? 9.641 -1.849 -6.022 1.00 81.50 71 VAL A C 1
ATOM 581 O O . VAL A 1 71 ? 9.481 -0.943 -6.847 1.00 81.50 71 VAL A O 1
ATOM 584 N N . SER A 1 72 ? 10.849 -2.216 -5.598 1.00 78.19 72 SER A N 1
ATOM 585 C CA . SER A 1 72 ? 12.081 -1.656 -6.148 1.00 78.19 72 SER A CA 1
ATOM 586 C C . SER A 1 72 ? 12.552 -2.465 -7.366 1.00 78.19 72 SER A C 1
ATOM 588 O O . SER A 1 72 ? 12.467 -3.692 -7.349 1.00 78.19 72 SER A O 1
ATOM 590 N N . PRO A 1 73 ? 13.097 -1.817 -8.411 1.00 70.69 73 PRO A N 1
ATOM 591 C CA . PRO A 1 73 ? 13.623 -2.502 -9.595 1.00 70.69 73 PRO A CA 1
ATOM 592 C C . PRO A 1 73 ? 14.680 -3.549 -9.248 1.00 70.69 73 PRO A C 1
ATOM 594 O O . PRO A 1 73 ? 14.681 -4.643 -9.798 1.00 70.69 73 PRO A O 1
ATOM 597 N N . TRP A 1 74 ? 15.530 -3.250 -8.266 1.00 73.88 74 TRP A N 1
ATOM 598 C CA . TRP A 1 74 ? 16.581 -4.148 -7.793 1.00 73.88 74 TRP A CA 1
ATOM 599 C C . TRP A 1 74 ? 16.069 -5.479 -7.230 1.00 73.88 74 TRP A C 1
ATOM 601 O O . TRP A 1 74 ? 16.795 -6.463 -7.297 1.00 73.88 74 TRP A O 1
ATOM 611 N N . GLN A 1 75 ? 14.823 -5.551 -6.745 1.00 70.81 75 GLN A N 1
ATOM 612 C CA . GLN A 1 75 ? 14.213 -6.818 -6.314 1.00 70.81 75 GLN A CA 1
ATOM 613 C C . GLN A 1 75 ? 13.904 -7.772 -7.476 1.00 70.81 75 GLN A C 1
ATOM 615 O O . GLN A 1 75 ? 13.704 -8.956 -7.233 1.00 70.81 75 GLN A O 1
ATOM 620 N N . PHE A 1 76 ? 13.873 -7.279 -8.717 1.00 69.06 76 PHE A N 1
ATOM 621 C CA . PHE A 1 76 ? 13.617 -8.096 -9.907 1.00 69.06 76 PHE A CA 1
ATOM 622 C C . PHE A 1 76 ? 14.842 -8.273 -10.802 1.00 69.06 76 PHE A C 1
ATOM 624 O O . PHE A 1 76 ? 14.895 -9.215 -11.583 1.00 69.06 76 PHE A O 1
ATOM 631 N N . LEU A 1 77 ? 15.814 -7.362 -10.721 1.00 74.19 77 LEU A N 1
ATOM 632 C CA . LEU A 1 77 ? 16.930 -7.303 -11.668 1.00 74.19 77 LEU A CA 1
ATOM 633 C C . LEU A 1 77 ? 18.095 -8.245 -11.334 1.00 74.19 77 LEU A C 1
ATOM 635 O O . LEU A 1 77 ? 18.984 -8.396 -12.166 1.00 74.19 77 LEU A O 1
ATOM 639 N N . TRP A 1 78 ? 18.111 -8.890 -10.163 1.00 70.12 78 TRP A N 1
ATOM 640 C CA . TRP A 1 78 ? 19.175 -9.828 -9.797 1.00 70.12 78 TRP A CA 1
ATOM 641 C C . TRP A 1 78 ? 18.630 -11.252 -9.639 1.00 70.12 78 TRP A C 1
ATOM 643 O O . TRP A 1 78 ? 17.864 -11.499 -8.703 1.00 70.12 78 TRP A O 1
ATOM 653 N N . PRO A 1 79 ? 19.021 -12.216 -10.494 1.00 61.38 79 PRO A N 1
ATOM 654 C CA . PRO A 1 79 ? 18.769 -13.617 -10.200 1.00 61.38 79 PRO A CA 1
ATOM 655 C C . PRO A 1 79 ? 19.582 -13.985 -8.953 1.00 61.38 79 PRO A C 1
ATOM 657 O O . PRO A 1 79 ? 20.810 -14.017 -8.982 1.00 61.38 79 PRO A O 1
ATOM 660 N N . THR A 1 80 ? 18.914 -14.231 -7.827 1.00 64.00 80 THR A N 1
ATOM 661 C CA . THR A 1 80 ? 19.595 -14.614 -6.578 1.00 64.00 80 THR A CA 1
ATOM 662 C C . THR A 1 80 ? 20.170 -16.027 -6.655 1.00 64.00 80 THR A C 1
ATOM 664 O O . THR A 1 80 ? 21.187 -16.296 -6.021 1.00 64.00 80 THR A O 1
ATOM 667 N N . LYS A 1 81 ? 19.576 -16.902 -7.477 1.00 64.62 81 LYS A N 1
ATOM 668 C CA . LYS A 1 81 ? 20.131 -18.176 -7.964 1.00 64.62 81 LYS A CA 1
ATOM 669 C C . LYS A 1 81 ? 19.488 -18.475 -9.321 1.00 64.62 81 LYS A C 1
ATOM 671 O O . LYS A 1 81 ? 18.268 -18.411 -9.421 1.00 64.62 81 LYS A O 1
ATOM 676 N N . GLY A 1 82 ? 20.271 -18.773 -10.360 1.00 60.19 82 GLY A N 1
ATOM 677 C CA . GLY A 1 82 ? 19.670 -19.078 -11.668 1.00 60.19 82 GLY A CA 1
ATOM 678 C C . GLY A 1 82 ? 20.595 -19.323 -12.859 1.00 60.19 82 GLY A C 1
ATOM 679 O O . GLY A 1 82 ? 20.134 -19.897 -13.834 1.00 60.19 82 GLY A O 1
ATOM 680 N N . THR A 1 83 ? 21.882 -18.971 -12.809 1.00 57.22 83 THR A N 1
ATOM 681 C CA . THR A 1 83 ? 22.757 -19.109 -13.999 1.00 57.22 83 THR A CA 1
ATOM 682 C C . THR A 1 83 ? 23.715 -20.309 -13.940 1.00 57.22 83 THR A C 1
ATOM 684 O O . THR A 1 83 ? 24.537 -20.481 -14.825 1.00 57.22 83 THR A O 1
ATOM 687 N N . GLN A 1 84 ? 23.632 -21.171 -12.920 1.00 56.75 84 GLN A N 1
ATOM 688 C CA . GLN A 1 84 ? 24.584 -22.282 -12.728 1.00 56.75 84 GLN A CA 1
ATOM 689 C C . GLN A 1 84 ? 24.050 -23.670 -13.113 1.00 56.75 84 GLN A C 1
ATOM 691 O O . GLN A 1 84 ? 24.669 -24.668 -12.762 1.00 56.75 84 GLN A O 1
ATOM 696 N N . VAL A 1 85 ? 22.920 -23.774 -13.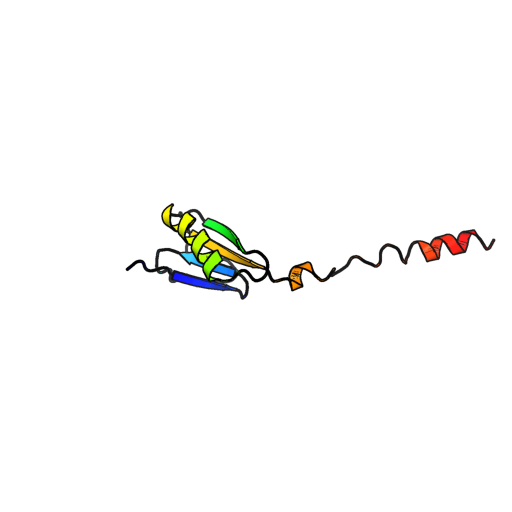818 1.00 58.03 85 VAL A N 1
ATOM 697 C CA . VAL A 1 85 ? 22.404 -25.103 -14.203 1.00 58.03 85 VAL A CA 1
ATOM 698 C C . VAL A 1 85 ? 23.110 -25.650 -15.450 1.00 58.03 85 VAL A C 1
ATOM 700 O O . VAL A 1 85 ? 23.249 -26.855 -15.579 1.00 58.03 85 VAL A O 1
ATOM 703 N N . SER A 1 86 ? 23.670 -24.797 -16.311 1.00 56.09 86 SER A N 1
ATOM 704 C CA . SER A 1 86 ? 24.339 -25.238 -17.545 1.00 56.09 86 SER A CA 1
ATOM 705 C C . SER A 1 86 ? 25.834 -25.558 -17.403 1.00 56.09 86 SER A C 1
ATOM 707 O O . SER A 1 86 ? 26.397 -26.178 -18.296 1.00 56.09 86 SER A O 1
ATOM 709 N N . LEU A 1 87 ? 26.494 -25.196 -16.294 1.00 54.28 87 LEU A N 1
ATOM 710 C CA . LEU A 1 87 ? 27.934 -25.462 -16.121 1.00 54.28 87 LEU A CA 1
ATOM 711 C C . LEU A 1 87 ? 28.236 -26.884 -15.617 1.00 54.28 87 LEU A C 1
ATOM 713 O O . LEU A 1 87 ? 29.290 -27.428 -15.924 1.00 54.28 87 LEU A O 1
ATOM 717 N N . HIS A 1 88 ? 27.308 -27.525 -14.899 1.00 54.38 88 HIS A N 1
ATOM 718 C CA . HIS A 1 88 ? 27.496 -28.906 -14.431 1.00 54.38 88 HIS A CA 1
ATOM 719 C C . HIS A 1 88 ? 27.183 -29.977 -15.496 1.00 54.38 88 HIS A C 1
ATOM 721 O O . HIS A 1 88 ? 27.503 -31.152 -15.297 1.00 54.38 88 HIS A O 1
ATOM 727 N N . GLU A 1 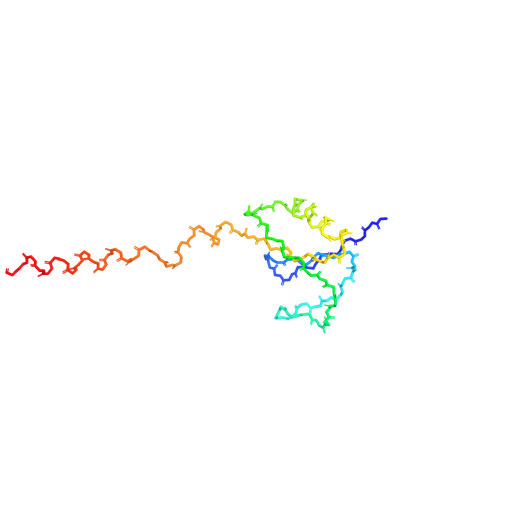89 ? 26.581 -29.602 -16.628 1.00 55.44 89 GLU A N 1
ATOM 728 C CA . GLU A 1 89 ? 26.236 -30.535 -17.713 1.00 55.44 89 GLU A CA 1
ATOM 729 C C . GLU A 1 89 ? 27.348 -30.683 -18.768 1.00 55.44 89 GLU A C 1
ATOM 731 O O . GLU A 1 89 ? 27.523 -31.770 -19.329 1.00 55.44 89 GLU A O 1
ATOM 736 N N . GLU A 1 90 ? 28.175 -29.653 -18.978 1.00 55.47 90 GLU A N 1
ATOM 737 C CA . GLU A 1 90 ? 29.326 -29.732 -19.893 1.00 55.47 90 GLU A CA 1
ATOM 738 C C . GLU A 1 90 ? 30.513 -30.506 -19.299 1.00 55.47 90 GLU A C 1
ATOM 740 O O . GLU A 1 90 ? 31.267 -31.149 -20.032 1.00 55.47 90 GLU A O 1
ATOM 745 N N . GLU A 1 91 ? 30.670 -30.541 -17.972 1.00 54.97 91 GLU A N 1
ATOM 746 C CA . GLU A 1 91 ? 31.734 -31.351 -17.367 1.00 54.97 91 GLU A CA 1
ATOM 747 C C . GLU A 1 91 ? 31.440 -32.854 -17.471 1.00 54.97 91 GLU A C 1
ATOM 749 O O . GLU A 1 91 ? 32.362 -33.631 -17.691 1.00 54.97 91 GLU A O 1
ATOM 754 N N . ASN A 1 92 ? 30.173 -33.284 -17.417 1.00 53.94 92 ASN A N 1
ATOM 755 C CA . ASN A 1 92 ? 29.811 -34.708 -17.442 1.00 53.94 92 ASN A CA 1
ATOM 756 C C . ASN A 1 92 ? 29.878 -35.353 -18.835 1.00 53.94 92 ASN A C 1
ATOM 758 O O . ASN A 1 92 ? 30.136 -36.551 -18.940 1.00 53.94 92 ASN A O 1
ATOM 762 N N . THR A 1 93 ? 29.685 -34.591 -19.911 1.00 53.25 93 THR A N 1
ATOM 763 C CA . THR A 1 93 ? 29.737 -35.115 -21.290 1.00 53.25 93 THR A CA 1
ATOM 764 C C . THR A 1 93 ? 31.169 -35.349 -21.781 1.00 53.25 93 THR A C 1
ATOM 766 O O . THR A 1 93 ? 31.411 -36.288 -22.541 1.00 53.25 93 THR A O 1
ATOM 769 N N . ASN A 1 94 ? 32.147 -34.594 -21.271 1.00 56.88 94 ASN A N 1
ATOM 770 C CA . ASN A 1 94 ? 33.561 -34.762 -21.624 1.00 56.88 94 ASN A CA 1
ATOM 771 C C . ASN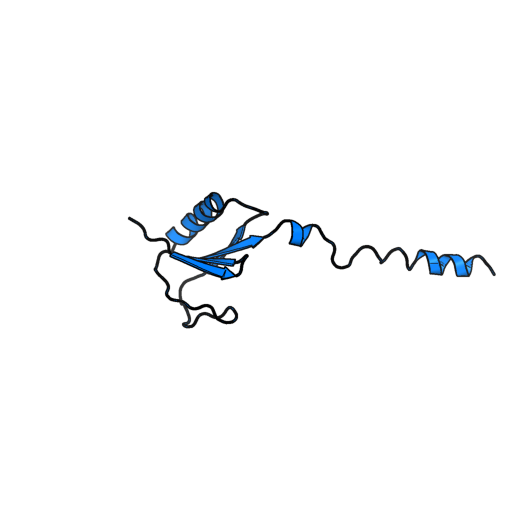 A 1 94 ? 34.204 -36.047 -21.055 1.00 56.88 94 ASN A C 1
ATOM 773 O O . ASN A 1 94 ? 35.194 -36.533 -21.607 1.00 56.88 94 ASN A O 1
ATOM 777 N N . TYR A 1 95 ? 33.633 -36.656 -20.008 1.00 55.09 95 TYR A N 1
ATOM 778 C CA . TYR A 1 95 ? 34.128 -37.932 -19.465 1.00 55.09 95 TYR A CA 1
ATOM 779 C C . TYR A 1 95 ? 33.785 -39.147 -20.343 1.00 55.09 95 TYR A C 1
ATOM 781 O O . TYR A 1 95 ? 34.509 -40.142 -20.310 1.00 55.09 95 TYR A O 1
ATOM 789 N N . TYR A 1 96 ? 32.737 -39.074 -21.170 1.00 51.66 96 TYR A N 1
ATOM 790 C CA . TYR A 1 96 ? 32.294 -40.199 -22.009 1.00 51.66 96 TYR A CA 1
ATOM 791 C C . TYR A 1 96 ? 32.934 -40.238 -23.405 1.00 51.66 96 TYR A C 1
ATOM 793 O O . TYR A 1 96 ? 32.702 -41.186 -24.149 1.00 51.66 96 TYR A O 1
ATOM 801 N N . HIS A 1 97 ? 33.747 -39.246 -23.773 1.00 53.59 97 HIS A N 1
ATOM 802 C CA . HIS A 1 97 ? 34.456 -39.213 -25.063 1.00 53.59 97 HIS A CA 1
ATOM 803 C C . HIS A 1 97 ? 35.955 -39.538 -24.969 1.00 53.59 97 HIS A C 1
ATOM 805 O O . HIS A 1 97 ? 36.641 -39.537 -25.988 1.00 53.59 97 HIS A O 1
ATOM 811 N N . LYS A 1 98 ? 36.478 -39.848 -23.773 1.00 51.31 98 LYS A N 1
ATOM 812 C CA . LYS A 1 98 ? 37.910 -40.128 -23.549 1.00 51.31 98 LYS A CA 1
ATOM 813 C C . LYS A 1 98 ? 38.216 -41.588 -23.170 1.00 51.31 98 LYS A C 1
ATOM 815 O O . LYS A 1 98 ? 39.228 -41.835 -22.515 1.00 51.31 98 LYS A O 1
ATOM 820 N N . LYS A 1 99 ? 37.361 -42.547 -23.533 1.00 43.59 99 LYS A N 1
ATOM 821 C CA . LYS A 1 99 ? 37.585 -43.973 -23.254 1.00 43.59 99 LYS A CA 1
ATOM 822 C C . LYS A 1 99 ? 37.682 -44.795 -24.527 1.00 43.59 99 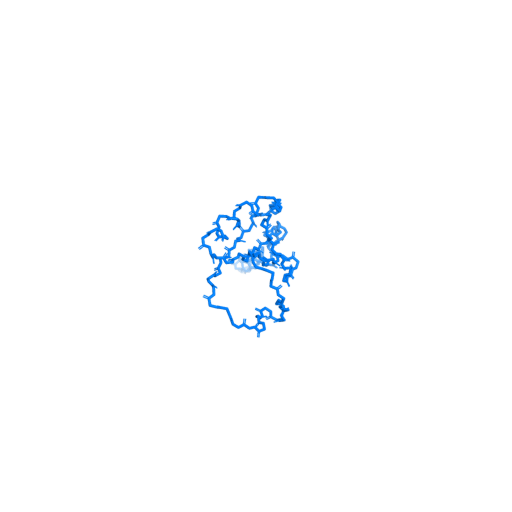LYS A C 1
ATOM 824 O O . LYS A 1 99 ? 36.862 -44.537 -25.432 1.00 43.59 99 LYS A O 1
#

Mean predicted aligned error: 11.74 Å

Radius of gyration: 22.67 Å; Cα contacts (8 Å, |Δi|>4): 116; chains: 1; bounding box: 54×63×43 Å

Secondary structure (DSSP, 8-state):
----EEEEEETTEEEEESS------BTTB-SS---S-EEEEEE-TT--HHHHHHHHHHHHHTT-EEEEEEPPTHHHHS-SS-S-TTHHHHHHHHGGG--

InterPro domains:
  IPR008547 Protein of unknown function DUF829, TMEM53 [PF05705] (37-86)

Nearest PDB structures (foldseek):
  6wcx-assembly2_B  TM=4.302E-01  e=2.290E-02  Staphylococcus aureus
  7pzj-assembly1_A  TM=5.726E-01  e=3.050E-01  Kaistella jeonii
  1zj5-assembly1_A  TM=5.438E-01  e=4.855E-01  Pseudomonas putida
  4u2b-assembly1_A  TM=4.289E-01  e=3.723E-01  Pseudomonas knackmussii
  4a8j-assembly1_F  TM=2.175E-01  e=6.050E+00  Saccharomyces cerevisiae S288C

Sequence (99 aa):
MRFISTIEVSKNISLISNEKKNCKVINFELSEPQDKPLVVLISWLLAKKKYSYKYADIYLKQGFDVLNINVSPWQFLWPTKGTQVSLHEEENTNYYHKK